Protein AF-A0A533WNP4-F1 (afdb_monomer_lite)

Foldseek 3Di:
DPPAAAEKEKEKDLDDPVLVVVLCVLDVVRHPYDYDDPDDDDPVDNIDIDIGDPDDPDPVCCVVCPPVSVVVSVVSD

pLDDT: mean 84.95, std 10.07, range [35.78, 94.0]

Secondary structure (DSSP, 8-state):
---PPEEEEEEEES--HHHHHHHHHHHHTTEEEEEE--PPPPTT-S-EEEEE-SS-SSHHHHHHH-HHHHHHHHTT-

Radius of gyration: 13.46 Å; chains: 1; bounding box: 46×24×30 Å

Sequence (77 aa):
MSTSKLPLSLRFYGVSPWELEVIYSLLNSLFAVKEHQDVEQEEEYTTMIEIIFPLAFNDAFFKWFGDSRWDKTKGIL

Structure (mmCIF, N/CA/C/O backbone):
data_AF-A0A533WNP4-F1
#
_entry.id   AF-A0A533WNP4-F1
#
loop_
_atom_site.group_PDB
_atom_site.id
_atom_site.type_symbol
_atom_site.label_atom_id
_atom_site.label_alt_id
_atom_site.label_comp_id
_atom_site.label_asym_id
_atom_site.label_entity_id
_atom_site.label_seq_id
_atom_site.pdbx_PDB_ins_code
_atom_site.Cartn_x
_atom_site.Cartn_y
_atom_site.Cartn_z
_atom_site.occupancy
_atom_site.B_iso_or_equiv
_atom_site.auth_seq_id
_atom_site.auth_comp_id
_atom_site.auth_asym_id
_atom_site.auth_atom_id
_atom_site.pdbx_PDB_model_num
ATOM 1 N N . MET A 1 1 ? 26.262 3.317 2.342 1.00 35.78 1 MET A N 1
ATOM 2 C CA . MET A 1 1 ? 25.378 4.324 1.724 1.00 35.78 1 MET A CA 1
ATOM 3 C C . MET A 1 1 ? 23.970 3.989 2.169 1.00 35.78 1 MET A C 1
ATOM 5 O O . MET A 1 1 ? 23.463 2.961 1.745 1.00 35.78 1 MET A O 1
ATOM 9 N N . SER A 1 2 ? 23.390 4.744 3.100 1.00 44.34 2 SER A N 1
ATOM 10 C CA . SER A 1 2 ? 22.014 4.500 3.539 1.00 44.34 2 SER A CA 1
ATOM 11 C C . SER A 1 2 ? 21.086 4.856 2.382 1.00 44.34 2 SER A C 1
ATOM 13 O O . SER A 1 2 ? 20.915 6.030 2.072 1.00 44.34 2 SER A O 1
ATOM 15 N N . THR A 1 3 ? 20.569 3.855 1.674 1.00 56.78 3 THR A N 1
ATOM 16 C CA . THR A 1 3 ? 19.579 4.050 0.615 1.00 56.78 3 THR A CA 1
ATOM 17 C C . THR A 1 3 ? 18.301 4.553 1.276 1.00 56.78 3 THR A C 1
ATOM 19 O O . THR A 1 3 ? 17.559 3.784 1.885 1.00 56.78 3 THR A O 1
ATOM 22 N N . SER A 1 4 ? 18.079 5.864 1.233 1.00 79.88 4 SER A N 1
ATOM 23 C CA . SER A 1 4 ? 16.851 6.480 1.726 1.00 79.88 4 SER A CA 1
ATOM 24 C C . SER A 1 4 ? 15.661 5.895 0.964 1.00 79.88 4 SER A C 1
ATOM 26 O O . SER A 1 4 ? 15.640 5.921 -0.267 1.00 79.88 4 SER A O 1
ATOM 28 N N . LYS A 1 5 ? 14.686 5.335 1.686 1.00 88.56 5 LYS A N 1
ATOM 29 C CA . LYS A 1 5 ? 13.470 4.781 1.080 1.00 88.56 5 LYS A CA 1
ATOM 30 C C . LYS A 1 5 ? 12.647 5.900 0.437 1.00 88.56 5 LYS A C 1
ATOM 32 O O . LYS A 1 5 ? 12.572 7.003 0.979 1.00 88.56 5 LYS A O 1
ATOM 37 N N . LEU A 1 6 ? 12.019 5.610 -0.702 1.00 90.56 6 LEU A N 1
ATOM 38 C CA . LEU A 1 6 ? 11.127 6.560 -1.369 1.00 90.56 6 LEU A CA 1
ATOM 39 C C . LEU A 1 6 ? 9.863 6.781 -0.514 1.00 90.56 6 LEU A C 1
ATOM 41 O O . LEU A 1 6 ? 9.380 5.815 0.082 1.00 90.56 6 LEU A O 1
ATOM 45 N N . PRO A 1 7 ? 9.328 8.011 -0.425 1.00 93.12 7 PRO A N 1
ATOM 46 C CA . PRO A 1 7 ? 8.125 8.285 0.355 1.00 93.12 7 PRO A CA 1
ATOM 47 C C . PRO A 1 7 ? 6.893 7.679 -0.322 1.00 93.12 7 PRO A C 1
ATOM 49 O O . PRO A 1 7 ? 6.718 7.844 -1.520 1.00 93.12 7 PRO A O 1
ATOM 52 N N . LEU A 1 8 ? 6.026 7.017 0.435 1.00 93.25 8 LEU A N 1
ATOM 53 C CA . LEU A 1 8 ? 4.754 6.480 -0.055 1.00 93.25 8 LEU A CA 1
ATOM 54 C C . LEU A 1 8 ? 3.634 6.970 0.856 1.00 93.25 8 LEU A C 1
ATOM 56 O O . LEU A 1 8 ? 3.799 6.922 2.073 1.00 93.25 8 LEU A O 1
ATOM 60 N N . SER A 1 9 ? 2.517 7.422 0.292 1.00 94.00 9 SER A N 1
ATOM 61 C CA . SER A 1 9 ? 1.359 7.843 1.089 1.00 94.00 9 SER A CA 1
ATOM 62 C C . SER A 1 9 ? 0.347 6.708 1.195 1.00 94.00 9 SER A C 1
ATOM 64 O O . SER A 1 9 ? -0.030 6.115 0.185 1.00 94.00 9 SER A O 1
ATOM 66 N N . LEU A 1 10 ? -0.073 6.419 2.425 1.00 93.25 10 LEU A N 1
ATOM 67 C CA . LEU A 1 10 ? -1.104 5.445 2.767 1.00 93.25 10 LEU A CA 1
ATOM 68 C C . LEU A 1 10 ? -2.259 6.185 3.449 1.00 93.25 10 LEU A C 1
ATOM 70 O O . LEU A 1 10 ? -2.104 6.711 4.551 1.00 93.25 10 LEU A O 1
ATOM 74 N N . ARG A 1 11 ? -3.398 6.247 2.769 1.00 92.31 11 ARG A N 1
ATOM 75 C CA . ARG A 1 11 ? -4.649 6.862 3.221 1.00 92.31 11 ARG A CA 1
ATOM 76 C C . ARG A 1 11 ? -5.665 5.761 3.478 1.00 92.31 11 ARG A C 1
ATOM 78 O O . ARG A 1 11 ? -5.811 4.874 2.644 1.00 92.31 11 ARG A O 1
ATOM 85 N N . PHE A 1 12 ? -6.367 5.797 4.604 1.00 90.75 12 PHE A N 1
ATOM 86 C CA . PHE A 1 12 ? -7.343 4.756 4.921 1.00 90.75 12 PHE A CA 1
ATOM 87 C C . PHE A 1 12 ? -8.427 5.241 5.883 1.00 90.75 12 PHE A C 1
ATOM 89 O O . PHE A 1 12 ? -8.189 6.132 6.694 1.00 90.75 12 PHE A O 1
ATOM 96 N N . TYR A 1 13 ? -9.598 4.610 5.821 1.00 90.38 13 TYR A N 1
ATOM 97 C CA . TYR A 1 13 ? -10.644 4.696 6.844 1.00 90.38 13 TYR A CA 1
ATOM 98 C C . TYR A 1 13 ? -11.453 3.398 6.878 1.00 90.38 13 TYR A C 1
ATOM 100 O O . TYR A 1 13 ? -11.530 2.674 5.886 1.00 90.38 13 TYR A O 1
ATOM 108 N N . GLY A 1 14 ? -12.050 3.079 8.028 1.00 88.31 14 GLY A N 1
ATOM 109 C CA . GLY A 1 14 ? -12.897 1.887 8.190 1.00 88.31 14 GLY A CA 1
ATOM 110 C C . GLY A 1 14 ? -12.164 0.537 8.115 1.00 88.31 14 GLY A C 1
ATOM 111 O O . GLY A 1 14 ? -12.803 -0.505 8.199 1.00 88.31 14 GLY A O 1
ATOM 112 N N . VAL A 1 15 ? -10.836 0.530 7.977 1.00 89.00 15 VAL A N 1
ATOM 113 C CA . VAL A 1 15 ? -10.002 -0.681 7.875 1.00 89.00 15 VAL A CA 1
ATOM 114 C C . VAL A 1 15 ? -9.659 -1.200 9.265 1.00 89.00 15 VAL A C 1
ATOM 116 O O . VAL A 1 15 ? -9.367 -0.409 10.167 1.00 89.00 15 VAL A O 1
ATOM 119 N N . SER A 1 16 ? -9.668 -2.520 9.458 1.00 90.19 16 SER A N 1
ATOM 120 C CA . SER A 1 16 ? -9.299 -3.082 10.756 1.00 90.19 16 SER A CA 1
ATOM 121 C C . SER A 1 16 ? -7.805 -2.861 11.064 1.00 90.19 16 SER A C 1
ATOM 123 O O . SER A 1 16 ? -6.976 -2.860 10.149 1.00 90.19 16 SER A O 1
ATOM 125 N N . PRO A 1 17 ? -7.411 -2.731 12.347 1.00 90.25 17 PRO A N 1
ATOM 126 C CA . PRO A 1 17 ? -6.003 -2.556 12.710 1.00 90.25 17 PRO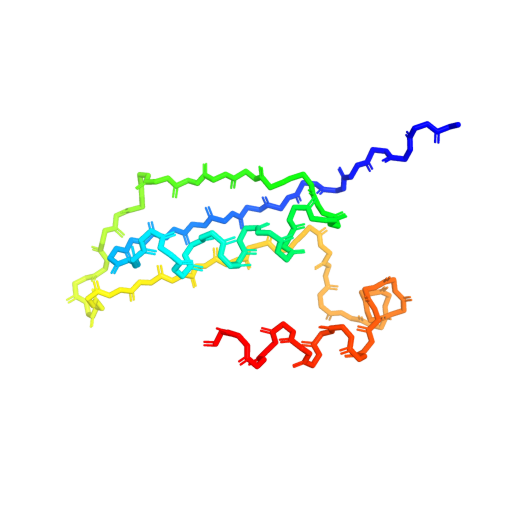 A CA 1
ATOM 127 C C . PRO A 1 17 ? -5.089 -3.671 12.184 1.00 90.25 17 PRO A C 1
ATOM 129 O O . PRO A 1 17 ? -3.968 -3.401 11.765 1.00 90.25 17 PRO A O 1
ATOM 132 N N . TRP A 1 18 ? -5.577 -4.915 12.156 1.00 91.62 18 TRP A N 1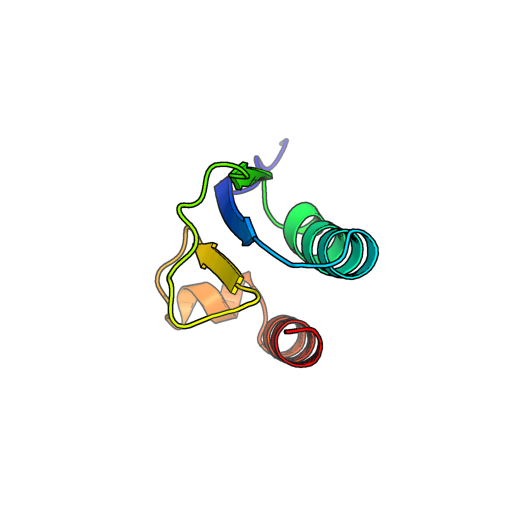
ATOM 133 C CA . TRP A 1 18 ? -4.802 -6.056 11.668 1.00 91.62 18 TRP A CA 1
ATOM 134 C C . TRP A 1 18 ? -4.555 -5.992 10.153 1.00 91.62 18 TRP A C 1
ATOM 136 O O . TRP A 1 18 ? -3.431 -6.212 9.708 1.00 91.62 18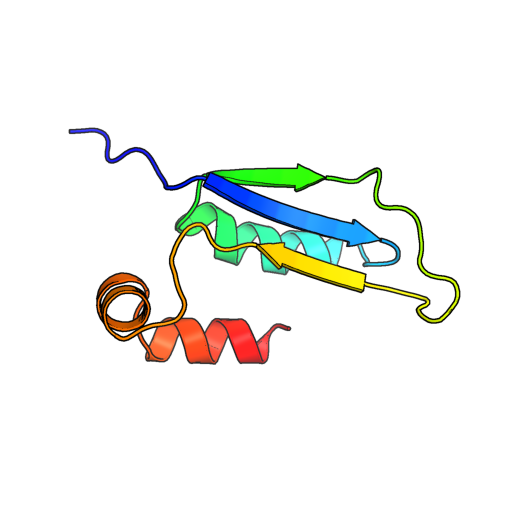 TRP A O 1
ATOM 146 N N . GLU A 1 19 ? -5.568 -5.643 9.351 1.00 88.94 19 GLU A N 1
ATOM 147 C CA . GLU A 1 19 ? -5.394 -5.452 7.901 1.00 88.94 19 GLU A CA 1
ATOM 148 C C . GLU A 1 19 ? -4.395 -4.326 7.608 1.00 88.94 19 GLU A C 1
ATOM 150 O O . GLU A 1 19 ? -3.511 -4.473 6.758 1.00 88.94 19 GLU A O 1
ATOM 155 N N . LEU A 1 20 ? -4.486 -3.226 8.363 1.00 90.12 20 LEU A N 1
ATOM 156 C CA . LEU A 1 20 ? -3.556 -2.110 8.244 1.00 90.12 20 LEU A CA 1
ATOM 157 C C . LEU A 1 20 ? -2.117 -2.527 8.575 1.00 90.12 20 LEU A C 1
ATOM 159 O O . LEU A 1 20 ? -1.202 -2.163 7.841 1.00 90.12 20 LEU A O 1
ATOM 163 N N . GLU A 1 21 ? -1.902 -3.319 9.628 1.00 91.25 21 GLU A N 1
ATOM 164 C CA . GLU A 1 21 ? -0.579 -3.850 9.982 1.00 91.25 21 GLU A CA 1
ATOM 165 C C . GLU A 1 21 ? 0.015 -4.714 8.865 1.00 91.25 21 GLU A C 1
ATOM 167 O O . GLU A 1 21 ? 1.198 -4.574 8.530 1.00 91.25 21 GLU A O 1
ATOM 172 N N . VAL A 1 22 ? -0.795 -5.581 8.249 1.00 89.81 22 VAL A N 1
ATOM 173 C CA . VAL A 1 22 ? -0.354 -6.428 7.132 1.00 89.81 22 VAL A CA 1
ATOM 174 C C . VAL A 1 22 ? 0.105 -5.558 5.959 1.00 89.81 22 VAL A C 1
ATOM 176 O O . VAL A 1 22 ? 1.223 -5.732 5.464 1.00 89.81 22 VAL A O 1
ATOM 179 N N . ILE A 1 23 ? -0.699 -4.573 5.557 1.00 89.56 23 ILE A N 1
ATOM 180 C CA . ILE A 1 23 ? -0.374 -3.656 4.455 1.00 89.56 23 ILE A CA 1
ATOM 181 C C . ILE A 1 23 ? 0.847 -2.798 4.795 1.00 89.56 23 ILE A C 1
ATOM 183 O O . ILE A 1 23 ? 1.774 -2.678 3.988 1.00 89.56 23 ILE A O 1
ATOM 187 N N . TYR A 1 24 ? 0.898 -2.242 6.004 1.00 91.12 24 TYR A N 1
ATOM 188 C CA . TYR A 1 24 ? 2.015 -1.427 6.458 1.00 91.12 24 TYR A CA 1
ATOM 189 C C . TYR A 1 24 ? 3.320 -2.225 6.465 1.00 91.12 24 TYR A C 1
ATOM 191 O O . TYR A 1 24 ? 4.334 -1.742 5.965 1.00 91.12 24 TYR A O 1
ATOM 199 N N . SER A 1 25 ? 3.311 -3.465 6.964 1.00 89.81 25 SER A N 1
ATOM 200 C CA . SER A 1 25 ? 4.502 -4.324 7.000 1.00 89.81 25 SER A CA 1
ATOM 201 C C . SER A 1 25 ? 5.074 -4.583 5.600 1.00 89.81 25 SER A C 1
ATOM 203 O O . SER A 1 25 ? 6.291 -4.519 5.395 1.00 89.81 25 SER A O 1
ATOM 205 N N . LEU A 1 26 ? 4.194 -4.784 4.613 1.00 87.31 26 LEU A N 1
ATOM 206 C CA . LEU A 1 26 ? 4.564 -4.971 3.217 1.00 87.31 26 LEU A CA 1
ATOM 207 C C . LEU A 1 26 ? 5.210 -3.703 2.644 1.00 87.31 26 LEU A C 1
ATOM 209 O O . LEU A 1 26 ? 6.316 -3.762 2.099 1.00 87.31 26 LEU A O 1
ATOM 213 N N . LEU A 1 27 ? 4.547 -2.555 2.793 1.00 89.88 27 LEU A N 1
ATOM 214 C CA . LEU A 1 27 ? 4.975 -1.287 2.200 1.00 89.88 27 LEU A CA 1
ATOM 215 C C . LEU A 1 27 ? 6.216 -0.714 2.891 1.00 89.88 27 LEU A C 1
ATOM 217 O O . LEU A 1 27 ? 7.163 -0.304 2.219 1.00 89.88 27 LEU A O 1
ATOM 221 N N . ASN A 1 28 ? 6.258 -0.740 4.222 1.00 91.06 28 ASN A N 1
ATOM 222 C CA . ASN A 1 28 ? 7.351 -0.182 5.015 1.00 91.06 28 ASN A CA 1
ATOM 223 C C . ASN A 1 28 ? 8.661 -0.953 4.826 1.00 91.06 28 ASN A C 1
ATOM 225 O O . ASN A 1 28 ? 9.735 -0.409 5.067 1.00 91.06 28 ASN A O 1
ATOM 229 N N . SER A 1 29 ? 8.629 -2.195 4.333 1.00 87.31 29 SER A N 1
ATOM 230 C CA . SER A 1 29 ? 9.857 -2.899 3.941 1.00 87.31 29 SER A CA 1
ATOM 231 C C . SER A 1 29 ? 10.580 -2.225 2.757 1.00 87.31 29 SER A C 1
ATOM 233 O O . SER A 1 29 ? 11.807 -2.293 2.673 1.00 87.31 29 SER A O 1
ATOM 235 N N . LEU A 1 30 ? 9.851 -1.497 1.898 1.00 86.31 30 LEU A N 1
ATOM 236 C CA . LEU A 1 30 ? 10.342 -0.928 0.633 1.00 86.31 30 LEU A CA 1
ATOM 237 C C . LEU A 1 30 ? 10.343 0.608 0.612 1.00 86.31 30 LEU A C 1
ATOM 239 O O . LEU A 1 30 ? 11.222 1.218 0.003 1.00 86.31 30 LEU A O 1
ATOM 243 N N . PHE A 1 31 ? 9.372 1.231 1.277 1.00 91.12 31 PHE A N 1
ATOM 244 C CA . PHE A 1 31 ? 9.116 2.670 1.244 1.00 91.12 31 PHE A CA 1
ATOM 245 C C . PHE A 1 31 ? 9.199 3.293 2.634 1.00 91.12 31 PHE A C 1
ATOM 247 O O . PHE A 1 31 ? 9.115 2.612 3.653 1.00 91.12 31 PHE A O 1
ATOM 254 N N . ALA A 1 32 ? 9.360 4.612 2.667 1.00 93.38 32 ALA A N 1
ATOM 255 C CA . ALA A 1 32 ? 9.093 5.413 3.850 1.00 93.38 32 ALA A CA 1
ATOM 256 C C . ALA A 1 32 ? 7.594 5.744 3.853 1.00 93.38 32 ALA A C 1
ATOM 258 O O . ALA A 1 32 ? 7.166 6.693 3.193 1.00 93.38 32 ALA A O 1
ATOM 259 N N . VAL A 1 33 ? 6.800 4.913 4.531 1.00 93.75 33 VAL A N 1
ATOM 260 C CA . VAL A 1 33 ? 5.336 5.044 4.559 1.00 93.75 33 VAL A CA 1
ATOM 261 C C . VAL A 1 33 ? 4.937 6.261 5.392 1.00 93.75 33 VAL A C 1
ATOM 263 O O . VAL A 1 33 ? 5.392 6.428 6.522 1.00 93.75 33 VAL A O 1
ATOM 266 N N . LYS A 1 34 ? 4.088 7.112 4.818 1.00 93.00 34 LYS A N 1
ATOM 267 C CA . LYS A 1 34 ? 3.423 8.235 5.474 1.00 93.00 34 LYS A CA 1
ATOM 268 C C . LYS A 1 34 ? 1.940 7.919 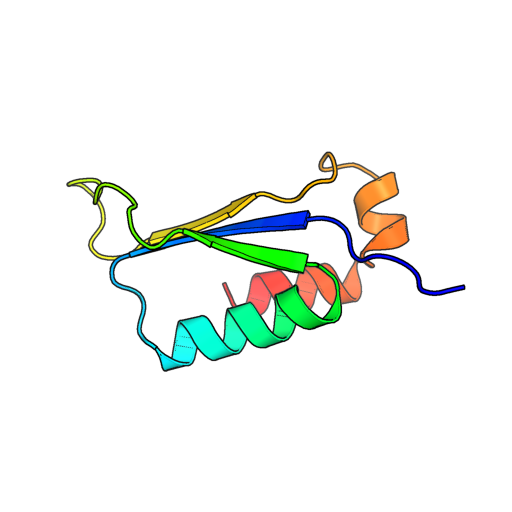5.569 1.00 93.00 34 LYS A C 1
ATOM 270 O O . LYS A 1 34 ? 1.255 7.846 4.550 1.00 93.00 34 LYS A O 1
ATOM 275 N N . GLU A 1 35 ? 1.475 7.705 6.787 1.00 89.25 35 GLU A N 1
ATOM 276 C CA . GLU A 1 35 ? 0.072 7.426 7.072 1.00 89.25 35 GLU A CA 1
ATOM 277 C C . GLU A 1 35 ? -0.724 8.726 7.174 1.00 89.25 35 GLU A C 1
ATOM 279 O O . GLU A 1 35 ? -0.257 9.717 7.740 1.00 89.25 35 GLU A 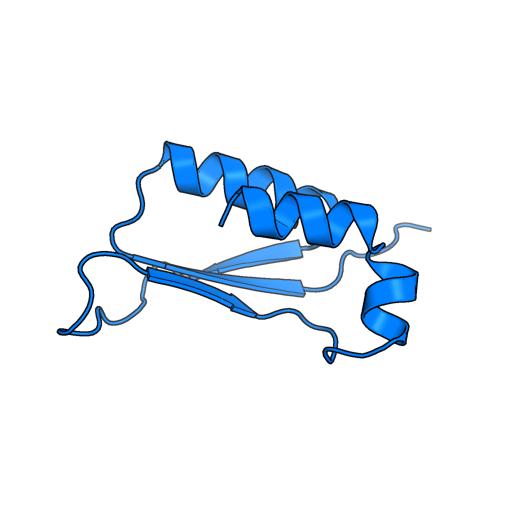O 1
ATOM 284 N N . HIS A 1 36 ? -1.935 8.705 6.634 1.00 84.31 36 HIS A N 1
ATOM 285 C CA . HIS A 1 36 ? -2.890 9.800 6.700 1.00 84.31 36 HIS A CA 1
ATOM 286 C C . HIS A 1 36 ? -4.218 9.232 7.211 1.00 84.31 36 HIS A C 1
ATOM 288 O O . HIS A 1 36 ? -4.907 8.528 6.474 1.00 84.31 36 HIS A O 1
ATOM 294 N N . GLN A 1 37 ? -4.536 9.503 8.480 1.00 66.81 37 GLN A N 1
ATOM 295 C CA . GLN A 1 37 ? -5.759 9.032 9.147 1.00 66.81 37 GLN A CA 1
ATOM 296 C C . GLN A 1 37 ? -6.938 10.005 8.979 1.00 66.81 37 GLN A C 1
ATOM 298 O O . GLN A 1 37 ? -8.088 9.595 9.080 1.00 66.81 37 GLN A O 1
ATOM 303 N N . ASP A 1 38 ? -6.664 11.271 8.654 1.00 64.50 38 ASP A N 1
ATOM 304 C CA . ASP A 1 38 ? -7.672 12.328 8.485 1.00 64.50 38 ASP A CA 1
ATOM 305 C C . ASP A 1 38 ? -8.275 12.334 7.070 1.00 64.50 38 ASP A C 1
ATOM 307 O O . ASP A 1 38 ? -8.340 13.367 6.402 1.00 64.50 38 ASP A O 1
ATOM 311 N N . VAL A 1 39 ? -8.643 11.161 6.559 1.00 69.00 39 VAL A N 1
ATOM 312 C CA . VAL A 1 39 ? -9.295 11.055 5.252 1.00 69.00 39 VAL A CA 1
ATOM 313 C C . VAL A 1 39 ? -10.788 11.275 5.448 1.00 69.00 39 VAL A C 1
ATOM 315 O O . VAL A 1 39 ? -11.411 10.552 6.224 1.00 69.00 39 VAL A O 1
ATOM 318 N N . GLU A 1 40 ? -11.365 12.260 4.754 1.00 76.62 40 GLU A N 1
ATOM 319 C CA . GLU A 1 40 ? -12.821 12.406 4.706 1.00 76.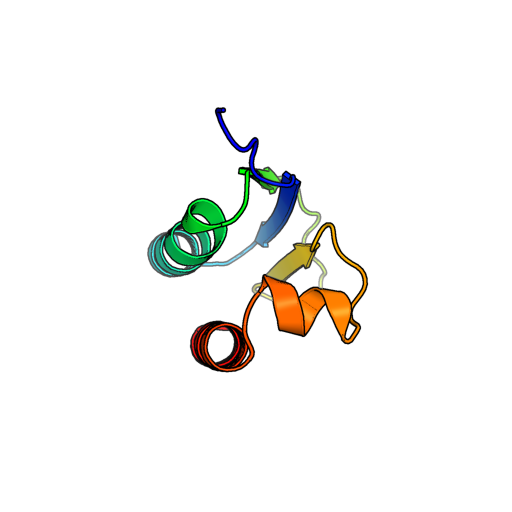62 40 GLU A CA 1
ATOM 320 C C . GLU A 1 40 ? -13.433 11.102 4.193 1.00 76.62 40 GLU A C 1
ATOM 322 O O . GLU A 1 40 ? -13.054 10.590 3.136 1.00 76.62 40 GLU A O 1
ATOM 327 N N . GLN A 1 41 ? -14.342 10.540 4.987 1.00 76.81 41 GLN A N 1
ATOM 328 C CA . GLN A 1 41 ? -15.049 9.333 4.608 1.00 76.81 41 GLN A CA 1
ATOM 329 C C . GLN A 1 41 ? -15.958 9.654 3.423 1.00 76.81 41 GLN A C 1
ATOM 331 O O . GLN A 1 41 ? -16.820 10.529 3.509 1.00 76.81 41 GLN A O 1
ATOM 336 N N . GLU A 1 42 ? -15.771 8.933 2.324 1.00 79.06 42 GLU A N 1
ATOM 337 C CA . GLU A 1 42 ? -16.666 9.027 1.178 1.00 79.06 42 GLU A CA 1
ATOM 338 C C . GLU A 1 42 ? -17.975 8.307 1.527 1.00 79.06 42 GLU A C 1
ATOM 340 O O . GLU A 1 42 ? -17.957 7.179 2.018 1.00 79.06 42 GLU A O 1
ATOM 345 N N . GLU A 1 43 ? -19.123 8.950 1.290 1.00 75.88 43 GLU A N 1
ATOM 346 C CA . GLU A 1 43 ? -20.440 8.430 1.704 1.00 75.88 43 GLU A CA 1
ATOM 347 C C . GLU A 1 43 ? -20.789 7.068 1.071 1.00 75.88 43 GLU A C 1
ATOM 349 O O . GLU A 1 43 ? -21.619 6.328 1.599 1.00 75.88 43 GLU A O 1
ATOM 354 N N . GLU A 1 44 ? -20.151 6.726 -0.049 1.00 84.50 44 GLU A N 1
ATOM 355 C CA . GLU A 1 44 ? -20.412 5.510 -0.824 1.00 84.50 44 GLU A CA 1
ATOM 356 C C . GLU A 1 44 ? -19.697 4.264 -0.269 1.00 84.50 44 GLU A C 1
ATOM 358 O O . GLU A 1 44 ? -20.120 3.139 -0.546 1.00 84.50 44 GLU A O 1
ATOM 363 N N . TYR A 1 45 ? -18.661 4.431 0.563 1.00 82.88 45 TYR A N 1
ATOM 364 C CA . TYR A 1 45 ? -17.837 3.319 1.035 1.00 82.88 45 TYR A CA 1
ATOM 365 C C . TYR A 1 45 ? -17.765 3.250 2.565 1.00 82.88 45 TYR A C 1
ATOM 367 O O . TYR A 1 45 ? -17.549 4.227 3.279 1.00 82.88 45 TYR A O 1
ATOM 375 N N . THR A 1 46 ? -17.929 2.037 3.101 1.00 84.62 46 THR A N 1
ATOM 376 C CA . THR A 1 46 ? -17.754 1.779 4.543 1.00 84.62 46 THR A CA 1
ATOM 377 C C . THR A 1 46 ? -16.275 1.704 4.925 1.00 84.62 46 THR A C 1
ATOM 379 O O . THR A 1 46 ? -15.912 2.005 6.060 1.00 84.62 46 THR A O 1
ATOM 382 N N . THR A 1 47 ? -15.421 1.311 3.978 1.00 86.94 47 THR A N 1
ATOM 383 C CA . THR A 1 47 ? -13.978 1.159 4.162 1.00 86.94 47 THR A CA 1
ATOM 384 C C . THR A 1 47 ? -13.245 1.609 2.901 1.00 86.94 47 THR A C 1
ATOM 386 O O . THR A 1 47 ? -13.756 1.455 1.792 1.00 86.94 47 THR A O 1
ATOM 389 N N . MET A 1 48 ? -12.042 2.156 3.059 1.00 88.62 48 MET A N 1
ATOM 390 C CA . MET A 1 48 ? -11.191 2.542 1.935 1.00 88.62 48 MET A CA 1
ATOM 391 C C . MET A 1 48 ? -9.720 2.417 2.303 1.00 88.62 48 MET A C 1
ATOM 393 O O . MET A 1 48 ? -9.310 2.756 3.414 1.00 88.62 48 MET A O 1
ATOM 397 N N . ILE A 1 49 ? -8.927 1.988 1.323 1.00 89.44 49 ILE A N 1
ATOM 398 C CA . ILE A 1 49 ? -7.469 2.038 1.341 1.00 89.44 49 ILE A CA 1
ATOM 399 C C . ILE A 1 49 ? -7.016 2.675 0.038 1.00 89.44 49 ILE A C 1
ATOM 401 O O . ILE A 1 49 ? -7.321 2.182 -1.043 1.00 89.44 49 ILE A O 1
ATOM 405 N N . GLU A 1 50 ? -6.251 3.751 0.140 1.00 89.94 50 GLU A N 1
ATOM 406 C CA . GLU A 1 50 ? -5.611 4.403 -0.990 1.00 89.94 50 GLU A CA 1
ATOM 407 C C . GLU A 1 50 ? -4.096 4.432 -0.765 1.00 89.94 50 GLU A C 1
ATOM 409 O O . GLU A 1 50 ? -3.588 4.891 0.262 1.00 89.94 50 GLU A O 1
ATOM 414 N N . ILE A 1 51 ? -3.364 3.917 -1.753 1.00 91.06 51 ILE A N 1
ATOM 415 C CA . ILE A 1 51 ? -1.906 3.815 -1.739 1.00 91.06 51 ILE A CA 1
ATOM 416 C C . ILE A 1 51 ? -1.364 4.644 -2.900 1.00 91.06 51 ILE A C 1
ATOM 418 O O . ILE A 1 51 ? -1.556 4.297 -4.065 1.00 91.06 51 ILE A O 1
ATOM 422 N N . ILE A 1 52 ? -0.642 5.718 -2.588 1.00 91.44 52 ILE A N 1
ATOM 423 C CA . ILE A 1 52 ? -0.048 6.610 -3.586 1.00 91.44 52 ILE A CA 1
ATOM 424 C C . ILE A 1 52 ? 1.446 6.310 -3.681 1.00 91.44 52 ILE A C 1
ATOM 426 O O . ILE A 1 52 ? 2.246 6.693 -2.819 1.00 91.44 52 ILE A O 1
ATOM 430 N N . PHE A 1 53 ? 1.824 5.607 -4.748 1.00 89.44 53 PHE A N 1
ATOM 431 C CA . PHE A 1 53 ? 3.216 5.278 -5.033 1.00 89.44 53 PHE A CA 1
ATOM 432 C C . PHE A 1 53 ? 3.985 6.507 -5.560 1.00 89.44 53 PHE A C 1
ATOM 434 O O . PHE A 1 53 ? 3.461 7.255 -6.384 1.00 89.44 53 PHE A O 1
ATOM 441 N N . PRO A 1 54 ? 5.262 6.694 -5.172 1.00 88.88 54 PRO A N 1
ATOM 442 C CA . PRO A 1 54 ? 6.104 7.800 -5.652 1.00 88.88 54 PRO A CA 1
ATOM 443 C C . PRO A 1 54 ? 6.656 7.589 -7.069 1.00 88.88 54 PRO A C 1
ATOM 445 O O . PRO A 1 54 ? 7.472 8.377 -7.547 1.00 88.88 54 PRO A O 1
ATOM 448 N N . LEU A 1 55 ? 6.285 6.486 -7.715 1.00 86.94 55 LEU A N 1
ATOM 449 C CA . LEU A 1 55 ? 6.777 6.071 -9.018 1.00 86.94 55 LEU A CA 1
ATOM 450 C C . LEU A 1 55 ? 5.599 6.012 -9.983 1.00 86.94 55 LEU A C 1
ATOM 452 O O . LEU A 1 55 ? 4.539 5.491 -9.643 1.00 86.94 55 LEU A O 1
ATOM 456 N N . ALA A 1 56 ? 5.806 6.509 -11.200 1.00 87.56 56 ALA A N 1
ATOM 457 C CA . ALA A 1 56 ? 4.836 6.332 -12.267 1.00 87.56 56 ALA A CA 1
ATOM 458 C C . ALA A 1 56 ? 4.672 4.839 -12.581 1.00 87.56 56 ALA A C 1
ATOM 460 O O . ALA A 1 56 ? 5.651 4.093 -12.624 1.00 87.56 56 ALA A O 1
ATOM 461 N N . PHE A 1 57 ? 3.436 4.420 -12.833 1.00 88.38 57 PHE A N 1
ATOM 462 C CA . PHE A 1 57 ? 3.116 3.043 -13.185 1.00 88.38 57 PHE A CA 1
ATOM 463 C C . PHE A 1 57 ? 3.601 2.730 -14.609 1.00 88.38 57 PHE A C 1
ATOM 465 O O . PHE A 1 57 ? 2.922 3.018 -15.593 1.00 88.38 57 PHE A O 1
ATOM 472 N N . ASN A 1 58 ? 4.829 2.221 -14.722 1.00 89.56 58 ASN A N 1
ATOM 473 C CA . ASN A 1 58 ? 5.510 1.935 -15.985 1.00 89.56 58 ASN A CA 1
ATOM 474 C C . ASN A 1 58 ? 6.575 0.834 -15.818 1.00 89.56 58 ASN A C 1
ATOM 476 O O . ASN A 1 58 ? 6.806 0.329 -14.720 1.00 89.56 58 ASN A O 1
ATOM 480 N N . ASP A 1 59 ? 7.286 0.501 -16.894 1.00 87.88 59 ASP A N 1
ATOM 481 C CA . ASP A 1 59 ? 8.330 -0.533 -16.876 1.00 87.88 59 ASP A CA 1
ATOM 482 C C . ASP A 1 59 ? 9.438 -0.284 -15.840 1.00 87.88 59 ASP A C 1
ATOM 484 O O . ASP A 1 59 ? 10.017 -1.231 -15.310 1.00 87.88 59 ASP A O 1
ATOM 488 N N . ALA A 1 60 ? 9.768 0.977 -15.540 1.00 85.69 60 ALA A N 1
ATOM 489 C CA . ALA A 1 60 ? 10.780 1.302 -14.538 1.00 85.69 60 ALA A CA 1
ATOM 490 C C . ALA A 1 60 ? 10.290 0.983 -13.119 1.00 85.69 60 ALA A C 1
ATOM 492 O O . ALA A 1 60 ? 11.078 0.490 -12.308 1.00 85.69 60 ALA A O 1
ATOM 493 N N . PHE A 1 61 ? 8.997 1.189 -12.840 1.00 87.56 61 PHE A N 1
ATOM 494 C CA . PHE A 1 61 ? 8.375 0.716 -11.605 1.00 87.56 61 PHE A CA 1
ATOM 495 C C . PHE A 1 61 ? 8.520 -0.800 -11.479 1.00 87.56 61 PHE A C 1
ATOM 497 O O . PHE A 1 61 ? 9.066 -1.258 -10.482 1.00 87.56 61 PHE A O 1
ATOM 504 N N . PHE A 1 62 ? 8.134 -1.576 -12.495 1.00 88.06 62 PHE A N 1
ATOM 505 C CA . PHE A 1 62 ? 8.194 -3.041 -12.425 1.00 88.06 62 PHE A CA 1
ATOM 506 C C . PHE A 1 62 ? 9.619 -3.585 -12.330 1.00 88.06 62 PHE A C 1
ATOM 508 O O . PHE A 1 62 ? 9.879 -4.494 -11.543 1.00 88.06 62 PHE A O 1
ATOM 515 N N . LYS A 1 63 ? 10.579 -2.972 -13.033 1.00 86.06 63 LYS A N 1
ATOM 516 C CA . LYS A 1 63 ? 12.003 -3.326 -12.920 1.00 86.06 63 LYS A CA 1
ATOM 517 C C . LYS A 1 63 ? 12.562 -3.115 -11.513 1.00 86.06 63 LYS A C 1
ATOM 519 O O . LYS A 1 63 ? 13.414 -3.886 -11.082 1.00 86.06 63 LYS A O 1
ATOM 524 N N . TRP A 1 64 ? 12.116 -2.075 -10.808 1.00 85.44 64 TRP A N 1
ATOM 525 C CA . TRP A 1 64 ? 12.580 -1.773 -9.452 1.00 85.44 64 TRP A CA 1
ATOM 526 C C . TRP A 1 64 ? 11.792 -2.537 -8.377 1.00 85.44 64 TRP A C 1
ATOM 528 O O . TRP A 1 64 ? 12.372 -3.113 -7.456 1.00 85.44 64 TRP A O 1
ATOM 538 N N . PHE A 1 65 ? 10.465 -2.550 -8.497 1.00 84.19 65 PHE A N 1
ATOM 539 C CA . PHE A 1 65 ? 9.540 -3.133 -7.528 1.00 84.19 65 PHE A CA 1
ATOM 540 C C . PHE A 1 65 ? 9.524 -4.664 -7.597 1.00 84.19 65 PHE A C 1
ATOM 542 O O . PHE A 1 65 ? 9.471 -5.325 -6.554 1.00 84.19 65 PHE A O 1
ATOM 549 N N . GLY A 1 66 ? 9.629 -5.206 -8.813 1.00 87.56 66 GLY A N 1
ATOM 550 C CA . GLY A 1 66 ? 9.578 -6.624 -9.149 1.00 87.56 66 GLY A CA 1
ATOM 551 C C . GLY A 1 66 ? 8.153 -7.136 -9.372 1.00 87.56 66 GLY A C 1
ATOM 552 O O . GLY A 1 66 ? 7.304 -7.020 -8.488 1.00 87.56 66 GLY A O 1
ATOM 553 N N . ASP A 1 67 ? 7.913 -7.790 -10.510 1.00 86.69 67 ASP A N 1
ATOM 554 C CA . ASP A 1 67 ? 6.593 -8.318 -10.896 1.00 86.69 67 ASP A CA 1
ATOM 555 C C . ASP A 1 67 ? 6.026 -9.309 -9.871 1.00 86.69 67 ASP A C 1
ATOM 557 O O . ASP A 1 67 ? 4.908 -9.151 -9.390 1.00 86.69 67 ASP A O 1
ATOM 561 N N . SER A 1 68 ? 6.837 -10.274 -9.421 1.00 86.38 68 SER A N 1
ATOM 562 C CA . SER A 1 68 ? 6.408 -11.257 -8.412 1.00 86.38 68 SER A CA 1
ATOM 563 C C . SER A 1 68 ? 6.025 -10.609 -7.078 1.00 86.38 68 SER A C 1
ATOM 565 O O . SER A 1 68 ? 5.171 -11.121 -6.352 1.00 86.38 68 SER A O 1
ATOM 567 N N . ARG A 1 69 ? 6.658 -9.484 -6.728 1.00 84.94 69 ARG A N 1
ATOM 568 C CA . ARG A 1 69 ? 6.312 -8.749 -5.513 1.00 84.94 69 ARG A CA 1
ATOM 569 C C . ARG A 1 69 ? 5.002 -7.996 -5.703 1.00 84.94 69 ARG A C 1
ATOM 571 O O . ARG A 1 69 ? 4.168 -8.035 -4.806 1.00 84.94 69 ARG A O 1
ATOM 578 N N . TRP A 1 70 ? 4.812 -7.371 -6.862 1.00 87.06 70 TRP A N 1
ATOM 579 C CA . TRP A 1 70 ? 3.562 -6.706 -7.219 1.00 87.06 70 TRP A CA 1
ATOM 580 C C . TRP A 1 70 ? 2.374 -7.669 -7.205 1.00 87.06 70 TRP A C 1
ATOM 582 O O . TRP A 1 70 ? 1.330 -7.352 -6.642 1.00 87.06 70 TRP A O 1
ATOM 592 N N . ASP A 1 71 ? 2.550 -8.879 -7.733 1.00 86.94 71 ASP A N 1
ATOM 593 C CA . ASP A 1 71 ? 1.519 -9.915 -7.686 1.00 86.94 71 ASP A CA 1
ATOM 594 C C . ASP A 1 71 ? 1.134 -10.302 -6.255 1.00 86.94 71 ASP A C 1
ATOM 596 O O . ASP A 1 71 ? -0.048 -10.459 -5.961 1.00 86.94 71 ASP A O 1
ATOM 600 N N . LYS A 1 72 ? 2.105 -10.379 -5.337 1.00 83.62 72 LYS A N 1
ATOM 601 C CA . LYS A 1 72 ? 1.827 -10.607 -3.910 1.00 83.62 72 LYS A CA 1
ATOM 602 C C . LYS A 1 72 ? 1.091 -9.434 -3.270 1.00 83.62 72 LYS A C 1
ATOM 604 O O . LYS A 1 72 ? 0.176 -9.668 -2.492 1.00 83.62 72 LYS A O 1
ATOM 609 N N . THR A 1 73 ? 1.464 -8.196 -3.601 1.00 82.12 73 THR A N 1
ATOM 610 C CA . THR A 1 73 ? 0.775 -6.994 -3.107 1.00 82.12 73 THR A CA 1
ATOM 611 C C . THR A 1 73 ? -0.697 -6.995 -3.511 1.00 82.12 73 THR A C 1
ATOM 613 O O . THR A 1 73 ? -1.550 -6.779 -2.659 1.00 82.12 73 THR A O 1
ATOM 616 N N . LYS A 1 74 ? -1.004 -7.329 -4.769 1.00 83.75 74 LYS A N 1
ATOM 617 C CA . LYS A 1 74 ? -2.387 -7.460 -5.259 1.00 83.75 74 LYS A CA 1
ATOM 618 C C . LYS A 1 74 ? -3.180 -8.606 -4.624 1.00 83.75 74 LYS A C 1
ATOM 620 O O . LYS A 1 74 ? -4.388 -8.615 -4.743 1.00 83.75 74 LYS A O 1
ATOM 625 N N . GLY A 1 75 ? -2.525 -9.611 -4.042 1.00 81.25 75 GLY A N 1
ATOM 626 C CA . GLY A 1 75 ? -3.219 -10.715 -3.369 1.00 81.25 75 GLY A CA 1
ATOM 627 C C . GLY A 1 75 ? -3.632 -10.400 -1.929 1.00 81.25 75 GLY A C 1
ATOM 628 O O . GLY A 1 75 ? -4.332 -11.200 -1.317 1.00 81.25 75 GLY A O 1
ATOM 629 N N . ILE A 1 76 ? -3.141 -9.286 -1.379 1.00 74.69 76 ILE A N 1
ATOM 630 C CA . ILE A 1 76 ? -3.401 -8.828 -0.006 1.00 74.69 76 ILE A CA 1
ATOM 631 C C . ILE A 1 76 ? -4.452 -7.706 0.012 1.00 74.69 76 ILE A C 1
ATOM 633 O O . ILE A 1 76 ? -5.143 -7.551 1.014 1.00 74.69 76 ILE A O 1
ATOM 637 N N . LEU A 1 77 ? -4.535 -6.931 -1.075 1.00 72.69 77 LEU A N 1
ATOM 638 C CA . LEU A 1 77 ? -5.502 -5.853 -1.304 1.00 72.69 77 LEU A CA 1
ATOM 639 C C . LEU A 1 77 ? -6.725 -6.386 -2.053 1.00 72.69 77 LEU A C 1
ATOM 641 O O . LEU A 1 77 ? -7.839 -5.920 -1.743 1.00 72.69 77 LEU A O 1
#